Protein AF-A0A932LI86-F1 (afdb_monomer)

Solvent-accessible surface area (backbone atoms only — not comparable to full-atom values): 5672 Å² total; per-residue (Å²): 135,86,88,79,75,83,88,67,57,69,69,59,54,51,53,51,43,52,53,16,54,76,70,75,46,51,52,69,59,46,50,51,53,49,49,65,74,60,52,82,66,74,73,74,76,82,67,50,71,69,58,47,52,51,54,50,52,56,53,61,70,65,54,76,96,68,77,83,80,57,76,63,78,75,33,72,59,70,78,63,65,77,82,88,81,133

Mean predicted aligned error: 15.24 Å

Structure (mmCIF, N/CA/C/O backbone):
data_AF-A0A932LI86-F1
#
_entry.id   AF-A0A932LI86-F1
#
loop_
_atom_site.group_PDB
_atom_site.id
_atom_site.type_symbol
_atom_site.label_atom_id
_atom_site.label_alt_id
_atom_site.label_comp_id
_atom_site.label_asym_id
_atom_site.label_entity_id
_atom_site.label_seq_id
_atom_site.pdbx_PDB_ins_code
_atom_site.Cartn_x
_atom_site.Cartn_y
_atom_site.Cartn_z
_atom_site.occupancy
_atom_site.B_iso_or_equiv
_atom_site.auth_seq_id
_atom_site.auth_comp_id
_atom_site.auth_asym_id
_atom_site.auth_atom_id
_atom_site.pdbx_PDB_model_num
ATOM 1 N N . MET A 1 1 ? 17.738 -21.896 -3.602 1.00 44.03 1 MET A N 1
ATOM 2 C CA . MET A 1 1 ? 16.395 -22.500 -3.466 1.00 44.03 1 MET A CA 1
ATOM 3 C C . MET A 1 1 ? 15.680 -22.096 -4.739 1.00 44.03 1 MET A C 1
ATOM 5 O O . MET A 1 1 ? 15.448 -20.913 -4.888 1.00 44.03 1 MET A O 1
ATOM 9 N N . ASN A 1 2 ? 15.484 -22.995 -5.706 1.00 54.91 2 ASN A N 1
ATOM 10 C CA . ASN A 1 2 ? 14.938 -22.600 -7.010 1.00 54.91 2 ASN A CA 1
ATOM 11 C C . ASN A 1 2 ? 13.412 -22.567 -6.913 1.00 54.91 2 ASN A C 1
ATOM 13 O O . ASN A 1 2 ? 12.786 -23.622 -6.804 1.00 54.91 2 ASN A O 1
ATOM 17 N N . PHE A 1 3 ? 12.812 -21.377 -6.933 1.00 57.03 3 PHE A N 1
ATOM 18 C CA . PHE A 1 3 ? 11.359 -21.245 -7.014 1.00 57.03 3 PHE A CA 1
ATOM 19 C C . PHE A 1 3 ? 10.894 -21.716 -8.400 1.00 57.03 3 PHE A C 1
ATOM 21 O O . PHE A 1 3 ? 11.141 -21.052 -9.401 1.00 57.03 3 PHE A O 1
ATOM 28 N N . SER A 1 4 ? 10.248 -22.881 -8.474 1.00 58.97 4 SER A N 1
ATOM 29 C CA . SER A 1 4 ? 9.589 -23.354 -9.697 1.00 58.97 4 SER A CA 1
ATOM 30 C C . SER A 1 4 ? 8.086 -23.187 -9.522 1.00 58.97 4 SER A C 1
ATOM 32 O O . SER A 1 4 ? 7.440 -24.000 -8.868 1.00 58.97 4 SER A O 1
ATOM 34 N N . ILE A 1 5 ? 7.541 -22.090 -10.048 1.00 64.69 5 ILE A N 1
ATOM 35 C CA . ILE A 1 5 ? 6.093 -21.886 -10.129 1.00 64.69 5 ILE A CA 1
ATOM 36 C C . ILE A 1 5 ? 5.661 -22.443 -11.487 1.00 64.69 5 ILE A C 1
ATOM 38 O O . ILE A 1 5 ? 5.921 -21.837 -12.527 1.00 64.69 5 ILE A O 1
ATOM 42 N N . GLU A 1 6 ? 5.084 -23.641 -11.491 1.00 74.94 6 GLU A N 1
ATOM 43 C CA . GLU A 1 6 ? 4.660 -24.302 -12.726 1.00 74.94 6 GLU A CA 1
ATOM 44 C C . GLU A 1 6 ? 3.478 -23.555 -13.375 1.00 74.94 6 GLU A C 1
ATOM 46 O O . GLU A 1 6 ? 2.583 -23.069 -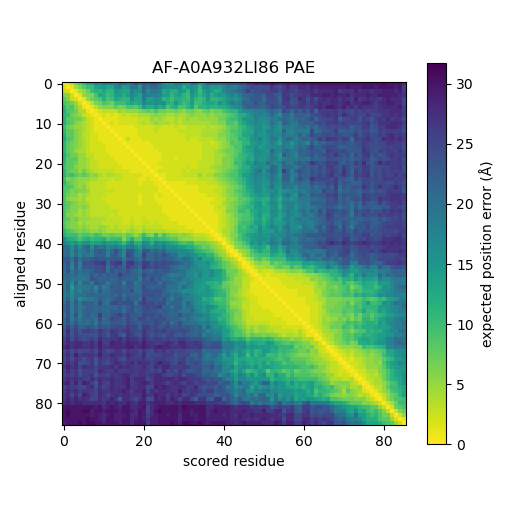12.686 1.00 74.94 6 GLU A O 1
ATOM 51 N N . ASN A 1 7 ? 3.466 -23.484 -14.712 1.00 77.31 7 ASN A N 1
ATOM 52 C CA . ASN A 1 7 ? 2.406 -22.873 -15.534 1.00 77.31 7 ASN A CA 1
ATOM 53 C C . ASN A 1 7 ? 2.220 -21.342 -15.433 1.00 77.31 7 ASN A C 1
ATOM 55 O O . ASN A 1 7 ? 1.106 -20.846 -15.606 1.00 77.31 7 ASN A O 1
ATOM 59 N N . LEU A 1 8 ? 3.287 -20.558 -15.241 1.00 81.00 8 LEU A N 1
ATOM 60 C CA . LEU A 1 8 ? 3.197 -19.112 -15.491 1.00 81.00 8 LEU A CA 1
ATOM 61 C C . LEU A 1 8 ? 3.225 -18.795 -17.000 1.00 81.00 8 LEU A C 1
ATOM 63 O O . LEU A 1 8 ? 4.104 -19.294 -17.708 1.00 81.00 8 LEU A O 1
ATOM 67 N N . PRO A 1 9 ? 2.346 -17.909 -17.506 1.00 90.00 9 PRO A N 1
ATOM 68 C CA . PRO A 1 9 ? 2.467 -17.395 -18.865 1.00 90.00 9 PRO A CA 1
ATOM 69 C 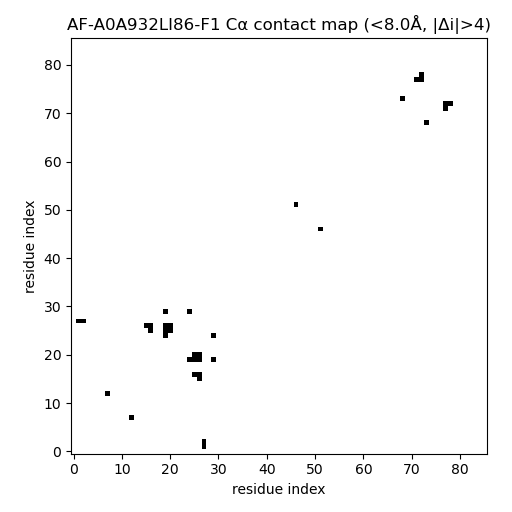C . PRO A 1 9 ? 3.815 -16.696 -19.071 1.00 90.00 9 PRO A C 1
ATOM 71 O O . PRO A 1 9 ? 4.256 -15.911 -18.229 1.00 90.00 9 PRO A O 1
ATOM 74 N N . ALA A 1 10 ? 4.444 -16.917 -20.228 1.00 85.50 10 ALA A N 1
ATOM 75 C CA . ALA A 1 10 ? 5.749 -16.331 -20.549 1.00 85.50 10 ALA A CA 1
ATOM 76 C C . ALA A 1 10 ? 5.753 -14.791 -20.477 1.00 85.50 10 ALA A C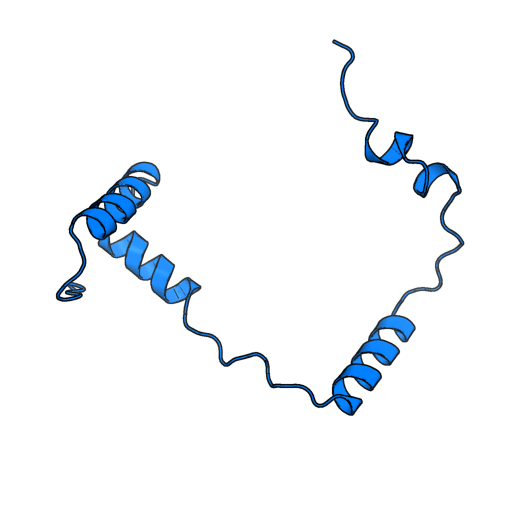 1
ATOM 78 O O . ALA A 1 10 ? 6.753 -14.190 -20.091 1.00 85.50 10 ALA A O 1
ATOM 79 N N . SER A 1 11 ? 4.621 -14.152 -20.790 1.00 88.19 11 SER A N 1
ATOM 80 C CA . SER A 1 11 ? 4.446 -12.699 -20.680 1.00 88.19 11 SER A CA 1
ATOM 81 C C . SER A 1 11 ? 4.568 -12.189 -19.242 1.00 88.19 11 SER A C 1
ATOM 83 O O . SER A 1 11 ? 5.127 -11.118 -19.017 1.00 88.19 11 SER A O 1
ATOM 85 N N . VAL A 1 12 ? 4.089 -12.961 -18.264 1.00 88.06 12 VAL A N 1
ATOM 86 C CA . VAL A 1 12 ? 4.148 -12.605 -16.841 1.00 88.06 12 VAL A CA 1
ATOM 87 C C . VAL A 1 12 ? 5.586 -12.707 -16.338 1.00 88.06 12 VAL A C 1
ATOM 89 O O . VAL A 1 12 ? 6.081 -11.779 -15.701 1.00 88.06 12 VAL A O 1
ATOM 92 N N . VAL A 1 13 ? 6.289 -13.790 -16.690 1.00 88.88 13 VAL A N 1
ATOM 93 C CA . VAL A 1 13 ? 7.709 -13.971 -16.341 1.00 88.88 13 VAL A CA 1
ATOM 94 C C . VAL A 1 13 ? 8.562 -12.851 -16.941 1.00 88.88 13 VAL A C 1
ATOM 96 O O . VAL A 1 13 ? 9.375 -12.261 -16.235 1.00 88.88 13 VAL A O 1
ATOM 99 N N . ALA A 1 14 ? 8.332 -12.504 -18.212 1.00 90.88 14 ALA A N 1
ATOM 100 C CA . ALA A 1 14 ? 9.044 -11.419 -18.884 1.00 90.88 14 ALA A CA 1
ATOM 101 C C . ALA A 1 14 ? 8.816 -10.053 -18.211 1.00 90.88 14 ALA A C 1
ATOM 103 O O . ALA A 1 14 ? 9.750 -9.260 -18.096 1.00 90.88 14 ALA A O 1
ATOM 104 N N . GLY A 1 15 ? 7.596 -9.788 -17.732 1.00 91.94 15 GLY A N 1
ATOM 105 C CA . GLY A 1 15 ? 7.282 -8.567 -16.991 1.00 91.94 15 GLY A CA 1
ATOM 106 C C . GLY A 1 15 ? 8.090 -8.446 -15.697 1.00 91.94 15 GLY A C 1
ATOM 107 O O . GLY A 1 15 ? 8.703 -7.410 -15.443 1.00 91.94 15 GLY A O 1
ATOM 108 N N . TYR A 1 16 ? 8.149 -9.517 -14.903 1.00 91.88 16 TYR A N 1
ATOM 109 C CA . TYR A 1 16 ? 8.923 -9.520 -13.659 1.00 91.88 16 TYR A CA 1
ATOM 110 C C . TYR A 1 16 ? 10.437 -9.484 -13.895 1.00 91.88 16 TYR A C 1
ATOM 112 O O . TYR A 1 16 ? 11.144 -8.779 -13.177 1.00 91.88 16 TYR A O 1
ATOM 120 N N . ASP A 1 17 ? 10.934 -10.170 -14.926 1.00 93.06 17 ASP A N 1
ATOM 121 C CA . ASP A 1 17 ? 12.350 -10.139 -15.314 1.00 93.06 17 ASP A CA 1
ATOM 122 C C . ASP A 1 17 ? 12.794 -8.724 -15.725 1.00 93.06 17 ASP A C 1
ATOM 124 O O . ASP A 1 17 ? 13.845 -8.246 -15.295 1.00 93.06 17 ASP A O 1
ATOM 128 N N . ALA A 1 18 ? 11.962 -7.993 -16.476 1.00 94.50 18 ALA A N 1
ATOM 129 C CA . ALA A 1 18 ? 12.238 -6.602 -16.835 1.00 94.50 18 ALA A CA 1
ATOM 130 C C . ALA A 1 18 ? 12.338 -5.685 -15.601 1.00 94.50 18 ALA A C 1
ATOM 132 O O . ALA A 1 18 ? 13.235 -4.843 -15.525 1.00 94.50 18 ALA A O 1
ATOM 133 N N . ILE A 1 19 ? 11.455 -5.872 -14.614 1.00 93.88 19 ILE A N 1
ATOM 134 C CA . ILE A 1 19 ? 11.466 -5.094 -13.366 1.00 93.88 19 ILE A CA 1
ATOM 135 C C . ILE A 1 19 ? 12.699 -5.433 -12.520 1.00 93.88 19 ILE A C 1
ATOM 137 O O . ILE A 1 19 ? 13.339 -4.524 -11.988 1.00 93.88 19 ILE A O 1
ATOM 141 N N . ALA A 1 20 ? 13.060 -6.715 -12.412 1.00 93.81 20 ALA A N 1
ATOM 142 C CA . ALA A 1 20 ? 14.254 -7.152 -11.692 1.00 93.81 20 ALA A CA 1
ATOM 143 C C . ALA A 1 20 ? 15.525 -6.538 -12.306 1.00 93.81 20 ALA A C 1
ATOM 145 O O . ALA A 1 20 ? 16.329 -5.933 -11.593 1.00 93.81 20 ALA A O 1
ATOM 146 N N . ARG A 1 21 ? 15.642 -6.565 -13.643 1.00 93.19 21 ARG A N 1
ATOM 147 C CA . ARG A 1 21 ? 16.750 -5.927 -14.372 1.00 93.19 21 ARG A CA 1
ATOM 148 C C . ARG A 1 21 ? 16.801 -4.418 -14.183 1.00 93.19 21 ARG A C 1
ATOM 150 O O . ARG A 1 21 ? 17.885 -3.886 -13.968 1.00 93.19 21 ARG A O 1
ATOM 157 N N . ALA A 1 22 ? 15.659 -3.731 -14.215 1.00 95.56 22 ALA A N 1
ATOM 158 C CA . ALA A 1 22 ? 15.601 -2.288 -13.966 1.00 95.56 22 ALA A CA 1
ATOM 159 C C . ALA A 1 22 ? 16.083 -1.912 -12.551 1.00 95.56 22 ALA A C 1
ATOM 161 O O . ALA A 1 22 ? 16.586 -0.812 -12.341 1.00 95.56 22 ALA A O 1
ATOM 162 N N . ARG A 1 23 ? 15.954 -2.833 -11.589 1.00 92.56 23 ARG A N 1
ATOM 163 C CA . ARG A 1 23 ? 16.444 -2.690 -10.211 1.00 92.56 23 ARG A CA 1
ATOM 164 C C . ARG A 1 23 ? 17.867 -3.217 -10.002 1.00 92.56 23 ARG A C 1
ATOM 166 O O . ARG A 1 23 ? 18.397 -3.076 -8.907 1.00 92.56 23 ARG A O 1
ATOM 173 N N . GLY A 1 24 ? 18.479 -3.816 -11.025 1.00 95.56 24 GLY A N 1
ATOM 174 C CA . GLY A 1 24 ? 19.822 -4.393 -10.946 1.00 95.56 24 GLY A CA 1
ATOM 175 C C . GLY A 1 24 ? 19.924 -5.657 -10.087 1.00 95.56 24 GLY A C 1
ATOM 176 O O . GLY A 1 24 ? 21.026 -6.004 -9.672 1.00 95.56 24 GLY A O 1
ATOM 177 N N . ILE A 1 25 ? 18.808 -6.341 -9.818 1.00 95.12 25 ILE A N 1
ATOM 178 C CA . ILE A 1 25 ? 18.762 -7.560 -8.995 1.00 95.12 25 ILE A CA 1
ATOM 179 C C . ILE A 1 25 ? 18.329 -8.774 -9.820 1.00 95.12 25 ILE A C 1
ATOM 181 O O . ILE A 1 25 ? 17.797 -8.646 -10.925 1.00 95.12 25 ILE A O 1
ATOM 185 N N . SER A 1 26 ? 18.561 -9.975 -9.285 1.00 93.94 26 SER A N 1
ATOM 186 C CA . SER A 1 26 ? 18.103 -11.209 -9.927 1.00 93.94 26 SER A CA 1
ATOM 187 C C . SER A 1 26 ? 16.580 -11.365 -9.825 1.00 93.94 26 SER A C 1
ATOM 189 O O . SER A 1 26 ? 15.952 -10.868 -8.889 1.00 93.94 26 SER A O 1
ATOM 191 N N . LEU A 1 27 ? 15.973 -12.083 -10.778 1.00 90.25 27 LEU A N 1
ATOM 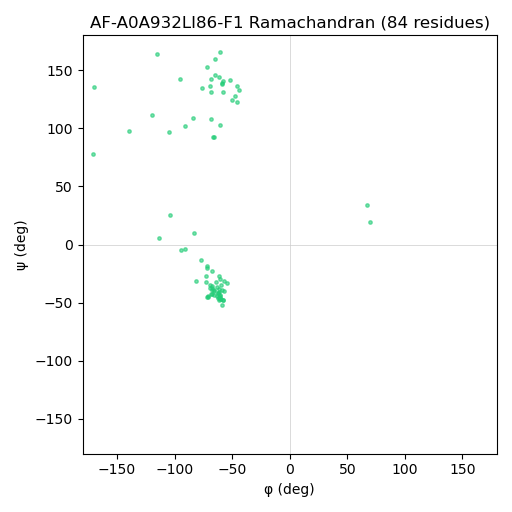192 C CA . LEU A 1 27 ? 14.540 -12.395 -10.737 1.00 90.25 27 LEU A CA 1
ATOM 193 C C . LEU A 1 27 ? 14.159 -13.177 -9.467 1.00 90.25 27 LEU A C 1
ATOM 195 O O . LEU A 1 27 ? 13.119 -12.906 -8.876 1.00 90.25 27 LEU A O 1
ATOM 199 N N . ASP A 1 28 ? 15.009 -14.112 -9.033 1.00 90.12 28 ASP A N 1
ATOM 200 C CA . ASP A 1 28 ? 14.814 -14.901 -7.807 1.00 90.12 28 ASP A CA 1
ATOM 201 C C . ASP A 1 28 ? 14.737 -14.001 -6.565 1.00 90.12 28 ASP A C 1
ATOM 203 O O . ASP A 1 28 ? 13.807 -14.101 -5.763 1.00 90.12 28 ASP A O 1
ATOM 207 N N . GLU A 1 29 ? 15.667 -13.052 -6.463 1.00 91.56 29 GLU A N 1
ATOM 208 C CA . GLU A 1 29 ? 15.734 -12.101 -5.357 1.00 91.56 29 GLU A CA 1
ATOM 209 C C . GLU A 1 29 ? 14.553 -11.130 -5.364 1.00 91.56 29 GLU A C 1
ATOM 211 O O . GLU A 1 29 ? 13.909 -10.931 -4.333 1.00 91.56 29 GLU A O 1
ATOM 216 N N . PHE A 1 30 ? 14.180 -10.621 -6.541 1.00 92.94 30 PHE A N 1
ATOM 217 C CA . PHE A 1 30 ? 12.985 -9.798 -6.698 1.00 92.94 30 PHE A CA 1
ATOM 218 C C . PHE A 1 30 ? 11.716 -10.537 -6.245 1.00 92.94 30 PHE A C 1
ATOM 220 O O . PHE A 1 30 ? 10.905 -9.984 -5.500 1.00 92.94 30 PHE A O 1
ATOM 227 N N . LEU A 1 31 ? 11.528 -11.787 -6.682 1.00 91.19 31 LEU A N 1
ATOM 228 C CA . LEU A 1 31 ? 10.354 -12.583 -6.321 1.00 91.19 31 LEU A CA 1
ATOM 229 C C . LEU A 1 31 ? 10.331 -12.897 -4.826 1.00 91.19 31 LEU A C 1
ATOM 231 O O . LEU A 1 31 ? 9.272 -12.824 -4.206 1.00 91.19 31 LEU A O 1
ATOM 235 N N . ARG A 1 32 ? 11.487 -13.190 -4.225 1.00 89.88 32 ARG A N 1
ATOM 236 C CA . ARG A 1 32 ? 11.613 -13.398 -2.781 1.00 89.88 32 ARG A CA 1
ATOM 237 C C . ARG A 1 32 ? 11.169 -12.165 -1.998 1.00 89.88 32 ARG A C 1
ATOM 239 O O . ARG A 1 32 ? 10.332 -12.291 -1.106 1.00 89.88 32 ARG A O 1
ATOM 246 N N . GLU A 1 33 ? 11.694 -10.988 -2.327 1.00 91.94 33 GLU A N 1
ATOM 247 C CA . GLU A 1 33 ? 11.286 -9.736 -1.678 1.00 91.94 33 GLU A CA 1
ATOM 248 C C . GLU A 1 33 ? 9.796 -9.458 -1.877 1.00 91.94 33 GLU A C 1
ATOM 250 O O . GLU A 1 33 ? 9.089 -9.090 -0.935 1.00 91.94 33 GLU A O 1
ATOM 255 N N . TYR A 1 34 ? 9.304 -9.668 -3.099 1.00 89.94 34 TYR A N 1
ATOM 256 C CA . TYR A 1 34 ? 7.907 -9.455 -3.440 1.00 89.94 34 TYR A CA 1
ATOM 257 C C . TYR A 1 34 ? 6.981 -10.362 -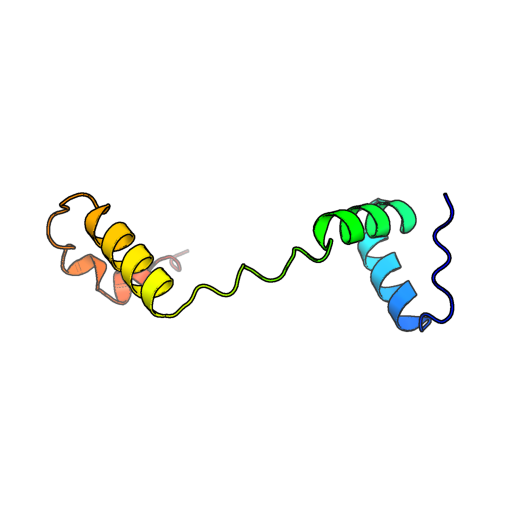2.625 1.00 89.94 34 TYR A C 1
ATOM 259 O O . TYR A 1 34 ? 5.991 -9.881 -2.077 1.00 89.94 34 TYR A O 1
ATOM 267 N N . LEU A 1 35 ? 7.308 -11.648 -2.493 1.00 89.50 35 LEU A N 1
ATOM 268 C CA . LEU A 1 35 ? 6.518 -12.605 -1.720 1.00 89.50 35 LEU A CA 1
ATOM 269 C C . LEU A 1 35 ? 6.555 -12.311 -0.221 1.00 89.50 35 LEU A C 1
ATOM 271 O O . LEU A 1 35 ? 5.519 -12.412 0.422 1.00 89.50 35 LEU A O 1
ATOM 275 N N . ILE A 1 36 ? 7.705 -11.907 0.330 1.00 89.88 36 ILE A N 1
ATOM 276 C CA . ILE A 1 36 ? 7.811 -11.505 1.743 1.00 89.88 36 ILE A CA 1
ATOM 277 C C . ILE A 1 36 ? 6.946 -10.270 2.015 1.00 89.88 36 ILE A C 1
ATOM 279 O O . ILE A 1 36 ? 6.223 -10.217 3.006 1.00 89.88 36 ILE A O 1
ATOM 283 N N . ARG A 1 37 ? 6.998 -9.275 1.124 1.00 88.38 37 ARG A N 1
ATOM 284 C CA . ARG A 1 37 ? 6.234 -8.034 1.278 1.00 88.38 37 ARG A CA 1
ATOM 285 C C . ARG A 1 37 ? 4.730 -8.239 1.118 1.00 88.38 37 ARG A C 1
ATOM 287 O O . ARG A 1 37 ? 3.956 -7.548 1.769 1.00 88.38 37 ARG A O 1
ATOM 294 N N . ASN A 1 38 ? 4.333 -9.146 0.233 1.00 86.75 38 ASN A N 1
ATOM 295 C CA . ASN A 1 38 ? 2.935 -9.435 -0.073 1.00 86.75 38 ASN A CA 1
ATOM 296 C C . ASN A 1 38 ? 2.471 -10.745 0.565 1.00 86.75 38 ASN A C 1
ATOM 298 O O . ASN A 1 38 ? 1.534 -11.362 0.054 1.00 86.75 38 ASN A O 1
ATOM 302 N N . VAL A 1 39 ? 3.107 -11.179 1.665 1.00 86.00 39 VAL A N 1
ATOM 303 C CA . VAL A 1 39 ? 2.532 -12.238 2.498 1.00 86.00 39 VAL A CA 1
ATOM 304 C C . VAL A 1 39 ? 1.093 -11.817 2.774 1.00 86.00 39 VAL A C 1
ATOM 306 O O . VAL A 1 39 ? 0.889 -10.691 3.237 1.00 86.00 39 VAL A O 1
ATOM 309 N N . PRO A 1 40 ? 0.095 -12.657 2.449 1.00 78.38 40 PRO A N 1
ATOM 310 C CA . PRO A 1 40 ? -1.281 -12.334 2.756 1.00 78.38 40 PRO A CA 1
ATOM 311 C C . PRO A 1 40 ? -1.384 -12.182 4.270 1.00 78.38 40 PRO A C 1
ATOM 313 O O . PRO A 1 40 ? -1.374 -13.160 5.017 1.00 78.38 40 PRO A O 1
ATOM 316 N N . SER A 1 41 ? -1.429 -10.933 4.726 1.00 73.06 41 SER A N 1
ATOM 317 C CA . SER A 1 41 ? -1.822 -10.620 6.087 1.00 73.06 41 SER A CA 1
ATOM 318 C C . SER A 1 41 ? -3.220 -11.181 6.277 1.00 73.06 41 SER A C 1
ATOM 320 O O . SER A 1 41 ? -4.048 -11.098 5.363 1.00 73.06 41 SER A O 1
ATOM 322 N N . SER A 1 42 ? -3.481 -11.754 7.456 1.00 71.00 42 SER A N 1
ATOM 323 C CA . SER A 1 42 ? -4.855 -12.059 7.853 1.00 71.00 42 SER A CA 1
ATOM 324 C C . SER A 1 42 ? -5.710 -10.844 7.493 1.00 71.00 42 SER A C 1
ATOM 326 O O . SER A 1 42 ? -5.258 -9.723 7.772 1.00 71.00 42 SER A O 1
ATOM 328 N N . PRO A 1 43 ? -6.881 -11.025 6.847 1.00 66.69 43 PRO A N 1
ATOM 329 C CA . PRO A 1 43 ? -7.779 -9.906 6.620 1.00 66.69 43 PRO A CA 1
ATOM 330 C C . PRO A 1 43 ? -7.887 -9.138 7.938 1.00 66.69 43 PRO A C 1
ATOM 332 O O . PRO A 1 43 ? -7.923 -9.799 8.991 1.00 66.69 43 PRO A O 1
ATOM 335 N N . PRO A 1 44 ? -7.836 -7.789 7.903 1.00 65.75 44 PRO A N 1
ATOM 336 C CA . PRO A 1 44 ? -7.968 -7.005 9.120 1.00 65.75 44 PRO A CA 1
ATOM 337 C C . PRO A 1 44 ? -9.166 -7.574 9.864 1.00 65.75 44 PRO A C 1
ATOM 339 O O . PRO A 1 44 ? -10.199 -7.830 9.231 1.00 65.75 44 PRO A O 1
ATOM 342 N N . ALA A 1 45 ? -8.966 -7.905 11.145 1.00 69.50 45 ALA A N 1
ATOM 343 C CA . ALA A 1 45 ? -10.019 -8.493 11.956 1.00 69.50 45 ALA A CA 1
ATOM 344 C C . ALA A 1 45 ? -11.276 -7.671 11.695 1.00 69.50 45 ALA A C 1
ATOM 346 O O . ALA A 1 45 ? -11.229 -6.440 11.752 1.00 69.50 45 ALA A O 1
ATOM 347 N N . LYS A 1 46 ? -12.336 -8.347 11.246 1.00 73.69 46 LYS A N 1
ATOM 348 C CA . LYS A 1 46 ? -13.570 -7.683 10.856 1.00 73.69 46 LYS A CA 1
ATOM 349 C C . LYS A 1 46 ? -14.142 -7.105 12.145 1.00 73.69 46 LYS A C 1
ATOM 351 O O . LYS A 1 46 ? -14.772 -7.844 12.891 1.00 73.69 46 LYS A O 1
ATOM 356 N N . MET A 1 47 ? -13.804 -5.849 12.432 1.00 72.81 47 MET A N 1
ATOM 357 C CA . MET A 1 47 ? -14.336 -5.125 13.576 1.00 72.81 47 MET A CA 1
ATOM 358 C C . MET A 1 47 ? -15.846 -5.118 13.426 1.00 72.81 47 MET A C 1
ATOM 360 O O . MET A 1 47 ? -16.362 -4.858 12.329 1.00 72.81 47 MET A O 1
ATOM 364 N N . ASP A 1 48 ? -16.536 -5.468 14.501 1.00 84.50 48 ASP A N 1
ATOM 365 C CA . ASP A 1 48 ? -17.975 -5.282 14.533 1.00 84.50 48 ASP A CA 1
ATOM 366 C C . ASP A 1 48 ? -18.306 -3.782 14.477 1.00 84.50 48 ASP A C 1
ATOM 368 O O . ASP A 1 48 ? -17.458 -2.930 14.758 1.00 84.50 48 ASP A O 1
ATOM 372 N N . THR A 1 49 ? -19.531 -3.440 14.078 1.00 84.38 49 THR A N 1
ATOM 373 C CA . THR A 1 49 ? -19.950 -2.038 13.933 1.00 84.38 49 THR A CA 1
ATOM 374 C C . THR A 1 49 ? -19.772 -1.260 15.238 1.00 84.38 49 THR A C 1
ATOM 376 O O . THR A 1 49 ? -19.254 -0.147 15.204 1.00 84.38 49 THR A O 1
ATOM 379 N N . GLU A 1 50 ? -20.089 -1.871 16.380 1.00 86.81 50 GLU A N 1
ATOM 380 C CA . GLU A 1 50 ? -19.942 -1.247 17.701 1.00 86.81 50 GLU A CA 1
ATOM 381 C C . GLU A 1 50 ? -18.467 -1.010 18.080 1.00 86.81 50 GLU A C 1
ATOM 383 O O . GLU A 1 50 ? -18.112 0.030 18.635 1.00 86.81 50 GLU A O 1
ATOM 388 N N . GLU A 1 51 ? -17.570 -1.936 17.724 1.00 87.38 51 GLU A N 1
ATOM 389 C CA . GLU A 1 51 ? -16.126 -1.775 17.948 1.00 87.38 51 GLU A CA 1
ATOM 390 C C . GLU A 1 51 ? -15.543 -0.655 17.084 1.00 87.38 51 GLU A C 1
ATOM 392 O O . GLU A 1 51 ? -14.642 0.067 17.515 1.00 87.38 51 GLU A O 1
ATOM 397 N N . TRP A 1 52 ? -16.064 -0.507 15.866 1.00 90.50 52 TRP A N 1
ATOM 398 C CA . TRP A 1 52 ? -15.636 0.531 14.941 1.00 90.50 52 TRP A CA 1
ATOM 399 C C . TRP A 1 52 ? -16.101 1.918 15.389 1.00 90.50 52 TRP A C 1
ATOM 401 O O . TRP A 1 52 ? -15.301 2.851 15.390 1.00 90.50 52 TRP A O 1
ATOM 411 N N . GLU A 1 53 ? -17.361 2.042 15.818 1.00 92.19 53 GLU A N 1
ATOM 412 C CA . GLU A 1 53 ? -17.912 3.280 16.382 1.00 92.19 53 GLU A CA 1
ATOM 413 C C . GLU A 1 53 ? -17.111 3.727 17.606 1.00 92.19 53 GLU A C 1
ATOM 415 O O . GLU A 1 53 ? -16.643 4.864 17.661 1.00 92.19 53 GLU A O 1
ATOM 420 N N . LYS A 1 54 ? -16.836 2.804 18.532 1.00 90.94 54 LYS A N 1
ATOM 421 C CA . LYS A 1 54 ? -16.037 3.107 19.720 1.00 90.94 54 LYS A CA 1
ATOM 422 C C . LYS A 1 54 ? -14.609 3.543 19.378 1.00 90.94 54 LYS A C 1
ATOM 424 O O . LYS A 1 54 ? -14.115 4.518 19.940 1.00 90.94 54 LYS A O 1
ATOM 429 N N . ALA A 1 55 ? -13.934 2.832 18.472 1.00 89.31 55 ALA A N 1
ATOM 430 C CA . ALA A 1 55 ? -12.573 3.180 18.064 1.00 89.31 55 ALA A CA 1
ATOM 431 C C . ALA A 1 55 ? -12.512 4.542 17.351 1.00 89.31 55 ALA A C 1
ATOM 433 O O . ALA A 1 55 ? -11.512 5.255 17.452 1.00 89.31 55 ALA A O 1
ATOM 434 N N . LEU A 1 56 ? -13.576 4.905 16.630 1.00 90.75 56 LEU A N 1
ATOM 435 C CA . LEU A 1 56 ? -13.688 6.194 15.965 1.00 90.75 56 LEU A CA 1
ATOM 436 C C . LEU A 1 56 ? -13.881 7.336 16.971 1.00 90.75 56 LEU A C 1
ATOM 438 O O . LEU A 1 56 ? -13.187 8.347 16.858 1.00 90.75 56 LEU A O 1
ATOM 442 N N . ASP A 1 57 ? -14.755 7.165 17.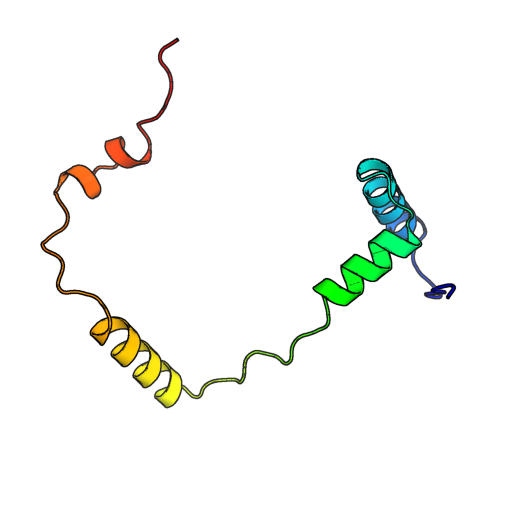962 1.00 93.25 57 ASP A N 1
ATOM 443 C CA . ASP A 1 57 ? -14.960 8.154 19.028 1.00 93.25 57 ASP A CA 1
ATOM 444 C C . ASP A 1 57 ? -13.670 8.384 19.828 1.00 93.25 57 ASP A C 1
ATOM 446 O O . ASP A 1 57 ? -13.228 9.523 19.978 1.00 93.25 57 ASP A O 1
ATOM 450 N N . GLU A 1 58 ? -12.980 7.310 20.233 1.00 93.31 58 GLU A N 1
ATOM 451 C CA . GLU A 1 58 ? -11.681 7.410 20.916 1.00 93.31 58 GLU A CA 1
ATOM 452 C C . GLU A 1 58 ? -10.626 8.130 20.056 1.00 93.31 58 GLU A C 1
ATOM 454 O O . GLU A 1 58 ? -9.792 8.880 20.572 1.00 93.31 58 GLU A O 1
ATOM 459 N N . CYS A 1 59 ? -10.661 7.940 18.732 1.00 90.44 59 CYS A N 1
ATOM 460 C CA . CYS A 1 59 ? -9.780 8.650 17.811 1.00 90.44 59 CYS A CA 1
ATOM 461 C C . CYS A 1 59 ? -10.083 10.152 17.790 1.00 90.44 59 CYS A C 1
ATOM 463 O O . CYS A 1 59 ? -9.144 10.952 17.854 1.00 90.44 59 CYS A O 1
ATOM 465 N N . PHE A 1 60 ? -11.358 10.545 17.751 1.00 89.44 60 PHE A N 1
ATOM 466 C CA . PHE A 1 60 ? -11.740 11.955 17.795 1.00 89.44 60 PHE A CA 1
ATOM 467 C C . PHE A 1 60 ? -11.385 12.620 19.127 1.00 89.44 60 PHE A C 1
ATOM 469 O O . PHE A 1 60 ? -10.852 13.731 19.128 1.00 89.44 60 PHE A O 1
ATOM 476 N N . ASP A 1 61 ? -11.583 11.915 20.238 1.00 90.31 61 ASP A N 1
ATOM 477 C CA . ASP A 1 61 ? -11.236 12.400 21.575 1.00 90.31 61 ASP A CA 1
ATOM 478 C C . ASP A 1 61 ? -9.718 12.532 21.786 1.00 90.31 61 ASP A C 1
ATOM 480 O O . ASP A 1 61 ? -9.263 13.301 22.634 1.00 90.31 61 ASP A O 1
ATOM 484 N N . SER A 1 62 ? -8.912 11.808 21.002 1.00 89.31 62 SER A N 1
ATOM 485 C CA . SER A 1 62 ? -7.448 11.875 21.075 1.00 89.31 62 SER A CA 1
ATOM 486 C C . SER A 1 62 ? -6.843 13.119 20.414 1.00 89.31 62 SER A C 1
ATOM 488 O O . SER A 1 62 ? -5.656 13.404 20.619 1.00 89.31 62 SER A O 1
ATOM 490 N N . PHE A 1 63 ? -7.618 13.870 19.618 1.00 84.75 63 PHE A N 1
ATOM 491 C CA . PHE A 1 63 ? -7.085 15.055 18.958 1.00 84.75 63 PHE A CA 1
ATOM 492 C C . PHE A 1 63 ? -6.786 16.165 19.972 1.00 84.75 63 PHE A C 1
ATOM 494 O O . PHE A 1 63 ? -7.598 16.465 20.850 1.00 84.75 63 PHE A O 1
ATOM 501 N N . PRO A 1 64 ? -5.628 16.835 19.848 1.00 82.81 64 PRO A N 1
ATOM 502 C CA . PRO A 1 64 ? -5.360 18.012 20.651 1.00 82.81 64 PRO A CA 1
ATOM 503 C C . PRO A 1 64 ? -6.400 19.090 20.339 1.00 82.81 64 PRO A C 1
ATOM 505 O O . PRO A 1 64 ? -6.796 19.272 19.188 1.00 82.81 64 PRO A O 1
ATOM 508 N N . SER A 1 65 ? -6.796 19.849 21.361 1.00 79.75 65 SER A N 1
ATOM 509 C CA . SER A 1 65 ? -7.626 21.038 21.169 1.00 79.75 65 SER A CA 1
ATOM 510 C C . SER A 1 65 ? -6.823 22.088 20.400 1.00 79.75 65 SER A C 1
ATOM 512 O O . SER A 1 65 ? -6.037 22.847 20.971 1.00 79.75 65 SER A O 1
ATOM 514 N N . THR A 1 66 ? -6.951 22.076 19.075 1.00 78.94 66 THR A N 1
ATOM 515 C CA . THR A 1 66 ? -6.359 23.075 18.187 1.00 78.94 66 THR A CA 1
ATOM 516 C C . THR A 1 66 ? -7.380 24.158 17.883 1.00 78.94 66 THR A C 1
ATOM 518 O O . THR A 1 66 ? -8.568 2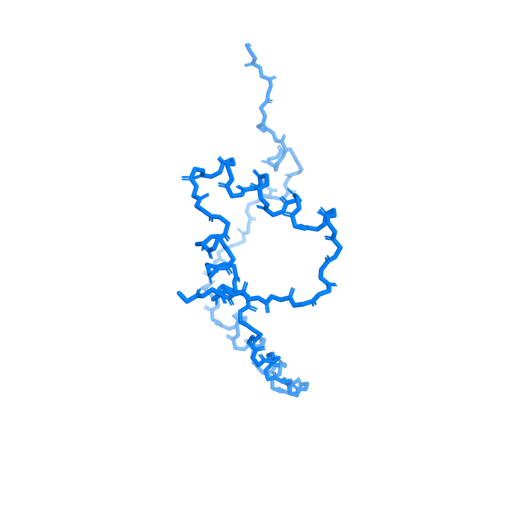3.880 17.720 1.00 78.94 66 THR A O 1
ATOM 521 N N . GLY A 1 67 ? -6.911 25.404 17.795 1.00 78.31 67 GLY A N 1
ATOM 522 C CA . GLY A 1 67 ? -7.750 26.522 17.376 1.00 78.31 67 GLY A CA 1
ATOM 523 C C . GLY A 1 67 ? -8.317 26.328 15.960 1.00 78.31 67 GLY A C 1
ATOM 524 O O . GLY A 1 67 ? -7.835 25.468 15.218 1.00 78.31 67 GLY A O 1
ATOM 525 N N . PRO A 1 68 ? -9.326 27.127 15.573 1.00 83.06 68 PRO A N 1
ATOM 526 C CA . PRO A 1 68 ? -9.907 27.075 14.237 1.00 83.06 68 PRO A CA 1
ATOM 527 C C . PRO A 1 68 ? -8.834 27.183 13.152 1.00 83.06 68 PRO A C 1
ATOM 529 O O . PRO A 1 68 ? -7.878 27.952 13.285 1.00 83.06 68 PRO A O 1
ATOM 532 N N . LEU A 1 69 ? -9.010 26.423 12.070 1.00 80.75 69 LEU A N 1
ATOM 533 C CA . LEU A 1 69 ? -8.181 26.578 10.880 1.00 80.75 69 LEU A CA 1
ATOM 534 C C . LEU A 1 69 ? -8.311 28.019 10.353 1.00 80.75 69 LEU A C 1
ATOM 536 O O . LEU A 1 69 ? -9.422 28.553 10.343 1.00 80.75 69 LEU A O 1
ATOM 540 N N . PRO A 1 70 ? -7.212 28.661 9.922 1.00 83.62 70 PRO A N 1
ATOM 541 C CA . PRO A 1 70 ? -7.294 29.978 9.304 1.00 83.62 70 PRO A CA 1
ATOM 542 C C . PRO A 1 70 ? -8.055 29.890 7.974 1.00 83.62 70 PRO A C 1
ATOM 544 O O . PRO A 1 70 ? -7.914 28.902 7.255 1.00 83.62 70 PRO A O 1
ATOM 547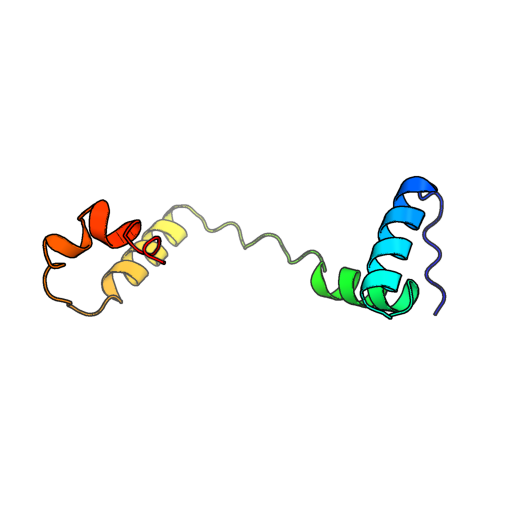 N N . ASP A 1 71 ? -8.813 30.930 7.615 1.00 79.94 71 ASP A N 1
ATOM 548 C CA . ASP A 1 71 ? -9.665 30.939 6.409 1.00 79.94 71 ASP A CA 1
ATOM 549 C C . ASP A 1 71 ? -8.890 30.615 5.120 1.00 79.94 71 ASP A C 1
ATOM 551 O O . ASP A 1 71 ? -9.393 29.942 4.221 1.00 79.94 71 ASP A O 1
ATOM 555 N N . ASP A 1 72 ? -7.624 31.027 5.056 1.00 81.00 72 ASP A N 1
ATOM 556 C CA . ASP A 1 72 ? -6.751 30.776 3.909 1.00 81.00 72 ASP A CA 1
ATOM 557 C C . ASP A 1 72 ? -6.303 29.300 3.790 1.00 81.00 72 ASP A C 1
ATOM 559 O O . ASP A 1 72 ? -5.941 28.841 2.707 1.00 81.00 72 ASP A O 1
ATOM 563 N N . ALA A 1 73 ? -6.405 28.497 4.860 1.00 78.50 73 ALA A N 1
ATOM 564 C CA . ALA A 1 73 ? -6.152 27.049 4.806 1.00 78.50 73 ALA A CA 1
ATOM 565 C C . ALA A 1 73 ? -7.254 26.276 4.061 1.00 78.50 73 ALA A C 1
ATOM 567 O O . ALA A 1 73 ? -7.017 25.163 3.595 1.00 78.50 73 ALA A O 1
ATOM 568 N N . LEU A 1 74 ? -8.449 26.861 3.934 1.00 76.19 74 LEU A N 1
ATOM 569 C CA . LEU A 1 74 ? -9.547 26.313 3.134 1.00 76.19 74 LEU A CA 1
ATOM 570 C C . LEU A 1 74 ? -9.579 26.901 1.714 1.00 76.19 74 LEU A C 1
ATOM 572 O O . LEU A 1 74 ? -10.394 26.480 0.888 1.00 76.19 74 LEU A O 1
ATOM 576 N N . SER A 1 75 ? -8.707 27.871 1.414 1.00 79.12 75 SER A N 1
ATOM 577 C CA . SER A 1 75 ? -8.643 28.497 0.098 1.00 79.12 75 SER A CA 1
ATOM 578 C C . SER A 1 75 ? -8.134 27.511 -0.951 1.00 79.12 75 SER A C 1
ATOM 580 O O . SER A 1 75 ? -7.098 26.867 -0.813 1.00 79.12 75 SER A O 1
ATOM 582 N N . ARG A 1 76 ? -8.848 27.424 -2.075 1.00 74.50 76 ARG A N 1
ATOM 583 C CA . ARG A 1 76 ? -8.437 26.602 -3.223 1.00 74.50 76 ARG A CA 1
ATOM 584 C C . ARG A 1 76 ? -7.089 27.044 -3.799 1.00 74.50 76 ARG A C 1
ATOM 586 O O . ARG A 1 76 ? -6.372 26.225 -4.361 1.00 74.50 76 ARG A O 1
ATOM 593 N N . GLU A 1 77 ? -6.766 28.328 -3.681 1.00 74.31 77 GLU A N 1
ATOM 594 C CA . GLU A 1 77 ? -5.521 28.905 -4.189 1.00 74.31 77 GLU A CA 1
ATOM 595 C C . GLU A 1 77 ? -4.307 28.496 -3.342 1.00 74.31 77 GLU A C 1
ATOM 597 O O . GLU A 1 77 ? -3.240 28.264 -3.901 1.00 74.31 77 GLU A O 1
ATOM 602 N N . SER A 1 78 ? -4.465 28.297 -2.028 1.00 68.75 78 SER A N 1
ATOM 603 C CA . SER A 1 78 ? -3.364 27.863 -1.154 1.00 68.75 78 SER A CA 1
ATOM 604 C C . SER A 1 78 ? -2.979 26.390 -1.362 1.00 68.75 78 SER A C 1
ATOM 606 O O . SER A 1 78 ? -1.816 26.026 -1.196 1.00 68.75 78 SER A O 1
ATOM 608 N N . ILE A 1 79 ? -3.924 25.550 -1.804 1.00 71.44 79 ILE A N 1
ATOM 609 C CA . ILE A 1 79 ? -3.717 24.112 -2.061 1.00 71.44 79 ILE A CA 1
ATOM 610 C C . ILE A 1 79 ? -3.071 23.851 -3.435 1.00 71.44 79 ILE A C 1
ATOM 612 O O . ILE A 1 79 ? -2.308 22.898 -3.582 1.00 71.44 79 ILE A O 1
ATOM 616 N N . TYR A 1 80 ? -3.345 24.693 -4.436 1.00 71.81 80 TYR A N 1
ATOM 617 C CA . TYR A 1 80 ? -2.851 24.521 -5.814 1.00 71.81 80 TYR A CA 1
ATOM 618 C C . TYR A 1 80 ? -1.859 25.613 -6.267 1.00 71.81 80 TYR A C 1
ATOM 620 O O . TYR A 1 80 ? -1.467 25.640 -7.429 1.00 71.81 80 TYR A O 1
ATOM 628 N N . GLY A 1 81 ? -1.447 26.519 -5.374 1.00 65.31 81 GLY A N 1
ATOM 629 C CA . GLY A 1 81 ? -0.685 27.733 -5.705 1.00 65.31 81 GLY A CA 1
ATOM 630 C C . GLY A 1 81 ? 0.835 27.588 -5.851 1.00 65.31 81 GLY A C 1
ATOM 631 O O . GLY A 1 81 ? 1.532 28.597 -5.938 1.00 65.31 81 GLY A O 1
ATOM 632 N N . ARG A 1 82 ? 1.383 26.370 -5.869 1.00 65.81 82 ARG A N 1
ATOM 633 C CA . ARG A 1 82 ? 2.808 26.114 -6.132 1.00 65.81 82 ARG A CA 1
ATOM 634 C C . ARG A 1 82 ? 2.843 25.230 -7.385 1.00 65.81 82 ARG A C 1
ATOM 636 O O . ARG A 1 82 ? 2.316 24.130 -7.336 1.00 65.81 82 ARG A O 1
ATOM 643 N N . GLU A 1 83 ? 3.303 25.644 -8.560 1.00 67.81 83 GLU A N 1
ATOM 644 C CA . GLU A 1 83 ? 4.358 26.574 -8.950 1.00 67.81 83 GLU A CA 1
ATOM 645 C C . GLU A 1 83 ? 4.232 26.827 -10.465 1.00 67.81 83 GLU A C 1
ATOM 647 O O . GLU A 1 83 ? 4.030 25.876 -11.205 1.00 67.81 83 GLU A O 1
ATOM 652 N N . ASP A 1 84 ? 4.333 28.084 -10.916 1.00 59.97 84 ASP A N 1
ATOM 653 C CA . ASP A 1 84 ? 4.744 28.437 -12.289 1.00 59.97 84 ASP A CA 1
ATOM 654 C C . ASP A 1 84 ? 4.976 29.954 -12.392 1.00 59.97 84 ASP A C 1
ATOM 656 O O . ASP A 1 84 ? 4.146 30.709 -12.900 1.00 59.97 84 ASP A O 1
ATOM 660 N N . LYS A 1 85 ? 6.129 30.426 -11.901 1.00 53.34 85 LYS A N 1
ATOM 661 C CA . LYS A 1 85 ? 6.816 31.579 -12.504 1.00 53.34 85 LYS A CA 1
ATOM 662 C C . LYS A 1 85 ? 8.321 31.323 -12.517 1.00 53.34 85 LYS A C 1
ATOM 664 O O . LYS A 1 85 ? 8.998 31.471 -11.502 1.00 53.34 85 LYS A O 1
ATOM 669 N N . SER A 1 86 ? 8.755 30.872 -13.695 1.00 45.69 86 SER A N 1
ATOM 670 C CA . SER A 1 86 ? 10.117 30.937 -14.233 1.00 45.69 86 SER A CA 1
ATOM 671 C C . SER A 1 86 ? 10.695 32.350 -14.204 1.00 45.69 86 SER A C 1
ATOM 673 O O . SER A 1 86 ? 9.908 33.324 -14.163 1.00 45.69 86 SER A O 1
#

Nearest PDB structures (foldseek):
  2bsq-assembly1_F  TM=5.371E-01  e=4.203E-01  Neisseria gonorrhoeae
  6gts-assembly1_C-2  TM=3.796E-01  e=2.105E-01  Escherichia coli
  2bsq-assembly1_E  TM=5.483E-01  e=1.925E+00  Neisseria gonorrhoeae

pLDDT: mean 81.59, std 12.03, range [44.03, 95.56]

Radius of gyration: 24.16 Å; Cα contacts (8 Å, |Δi|>4): 18; chains: 1; bounding box: 40×56×42 Å

Foldseek 3Di:
DDDDDPDDDPVVLVVLCVVCVVVVHHSVVSVVVVCVVPVPDDDDPPQDPVRVVVVVVVVVVPDDPDDDDPPCVPDPCNVVVDDDDD

Sequence (86 aa):
MNFSIENLPASVVAGYDAIARARGISLDEFLREYLIRNVPSSPPAKMDTEEWEKALDECFDSFPSTGPLPDDALS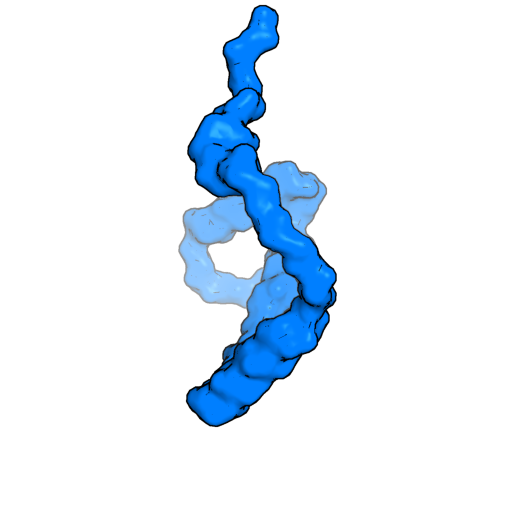RESIYGREDKS

Secondary structure (DSSP, 8-state):
-----TT--HHHHHHHHHHHHHTTS-HHHHHHHHHHHT----------HHHHHHHHHHHHHTS--PPPPPGGGG-HHHHH------